Protein AF-A0A151TSV0-F1 (afdb_monomer)

Organism: Cajanus cajan (NCBI:txid3821)

Structure (mmCIF, N/CA/C/O backbone):
data_AF-A0A151TSV0-F1
#
_entry.id   AF-A0A151TSV0-F1
#
loop_
_atom_site.group_PDB
_atom_site.id
_atom_site.type_symbol
_atom_site.label_atom_id
_atom_site.label_alt_id
_atom_site.label_comp_id
_atom_site.label_asym_id
_atom_site.label_entity_id
_atom_site.label_seq_id
_atom_site.pdbx_PDB_ins_code
_atom_site.Cartn_x
_atom_site.Cartn_y
_atom_site.Cartn_z
_atom_site.occupancy
_atom_site.B_iso_or_equiv
_atom_site.auth_seq_id
_atom_site.auth_comp_id
_atom_site.auth_asym_id
_atom_site.auth_atom_id
_atom_site.pdbx_PDB_model_num
ATOM 1 N N . GLU A 1 1 ? -17.170 4.059 -6.941 1.00 36.41 1 GLU A N 1
ATOM 2 C CA . GLU A 1 1 ? -16.439 5.316 -6.692 1.00 36.41 1 GLU A CA 1
ATOM 3 C C . GLU A 1 1 ? -15.328 5.040 -5.673 1.00 36.41 1 GLU A C 1
ATOM 5 O O . GLU A 1 1 ? -15.482 5.336 -4.507 1.00 36.41 1 GLU A O 1
ATOM 10 N N . GLU A 1 2 ? -14.254 4.354 -6.085 1.00 39.38 2 GLU A N 1
ATOM 11 C CA . GLU A 1 2 ? -13.075 4.062 -5.225 1.00 39.38 2 GLU A CA 1
ATOM 12 C C . GLU A 1 2 ? -11.747 4.192 -5.995 1.00 39.38 2 GLU A C 1
ATOM 14 O O . GLU A 1 2 ? -10.697 4.433 -5.410 1.00 39.38 2 GLU A O 1
ATOM 19 N N . VAL A 1 3 ? -11.797 4.150 -7.332 1.00 44.19 3 VAL A N 1
ATOM 20 C CA . VAL A 1 3 ? -10.639 4.347 -8.221 1.00 44.19 3 VAL A CA 1
ATOM 21 C C . VAL A 1 3 ? -10.033 5.758 -8.171 1.00 44.19 3 VAL A C 1
ATOM 23 O O . VAL A 1 3 ? -8.893 5.935 -8.581 1.00 44.19 3 VAL A O 1
ATOM 26 N N . GLY A 1 4 ? -10.751 6.759 -7.647 1.00 42.31 4 GLY A N 1
ATOM 27 C CA . GLY A 1 4 ? -10.292 8.156 -7.625 1.00 42.31 4 GLY A CA 1
ATOM 28 C C . GLY A 1 4 ? -9.280 8.494 -6.522 1.00 42.31 4 GLY A C 1
ATOM 29 O O . GLY A 1 4 ? -8.519 9.448 -6.665 1.00 42.31 4 GLY A O 1
ATOM 30 N N . LEU A 1 5 ? -9.231 7.716 -5.434 1.00 47.09 5 LEU A N 1
ATOM 31 C CA . LEU A 1 5 ? -8.399 8.045 -4.268 1.00 47.09 5 LEU A CA 1
ATOM 32 C C . LEU A 1 5 ? -6.921 7.681 -4.465 1.00 47.09 5 LEU A C 1
ATOM 34 O O . LEU A 1 5 ? -6.051 8.428 -4.022 1.00 47.09 5 LEU A O 1
ATOM 38 N N . CYS A 1 6 ? -6.621 6.599 -5.194 1.00 49.91 6 CYS A N 1
ATOM 39 C CA . CYS A 1 6 ? -5.239 6.248 -5.536 1.00 49.91 6 CYS A CA 1
ATOM 40 C C . CYS A 1 6 ? -4.599 7.255 -6.501 1.00 4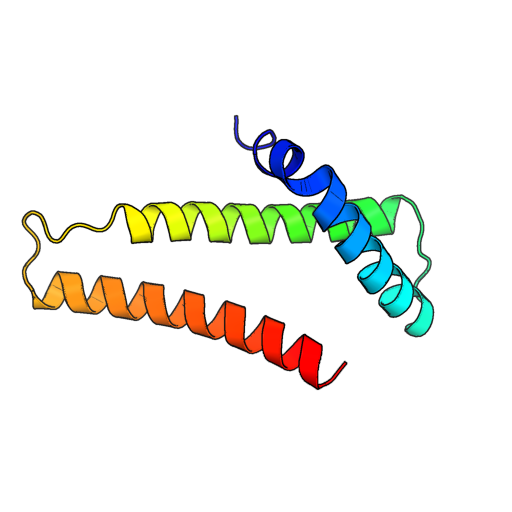9.91 6 CYS A C 1
ATOM 42 O O . CYS A 1 6 ? -3.390 7.438 -6.456 1.00 49.91 6 CYS A O 1
ATOM 44 N N . SER A 1 7 ? -5.374 7.928 -7.356 1.00 49.59 7 SER A N 1
ATOM 45 C CA . SER A 1 7 ? -4.828 8.837 -8.374 1.00 49.59 7 SER A CA 1
ATOM 46 C C . SER A 1 7 ? -4.480 10.230 -7.838 1.00 49.59 7 SER A C 1
ATOM 48 O O . SER A 1 7 ? -3.545 10.853 -8.332 1.00 49.59 7 SER A O 1
ATOM 50 N N . LEU A 1 8 ? -5.197 10.725 -6.823 1.00 45.72 8 LEU A N 1
ATOM 51 C CA . LEU A 1 8 ? -5.068 12.113 -6.353 1.00 45.72 8 LEU A CA 1
ATOM 52 C C . LEU A 1 8 ? -3.887 12.353 -5.395 1.00 45.72 8 LEU A C 1
ATOM 54 O O . LEU A 1 8 ? -3.406 13.478 -5.310 1.00 45.72 8 LEU A O 1
ATOM 58 N N . HIS A 1 9 ? -3.388 11.322 -4.706 1.00 49.66 9 HIS A N 1
ATOM 59 C CA . HIS A 1 9 ? -2.243 11.442 -3.784 1.00 49.66 9 HIS A CA 1
ATOM 60 C C . HIS A 1 9 ? -0.898 11.019 -4.402 1.00 49.66 9 HIS A C 1
ATOM 62 O O . HIS A 1 9 ? 0.152 11.187 -3.787 1.00 49.66 9 HIS A O 1
ATOM 68 N N . ALA A 1 10 ? -0.917 10.441 -5.605 1.00 54.16 10 ALA A N 1
ATOM 69 C CA . ALA A 1 10 ? 0.157 9.573 -6.071 1.00 54.16 10 ALA A CA 1
ATOM 70 C C . ALA A 1 10 ? 1.061 10.166 -7.158 1.00 54.16 10 ALA A C 1
ATOM 72 O O . ALA A 1 10 ? 2.013 9.505 -7.538 1.00 54.16 10 ALA A O 1
ATOM 73 N N . GLY A 1 11 ? 0.833 11.386 -7.656 1.00 58.56 11 GLY A N 1
ATOM 74 C CA . GLY A 1 11 ? 1.631 11.921 -8.773 1.00 58.56 11 GLY A CA 1
ATOM 75 C C . GLY A 1 11 ? 3.149 11.895 -8.523 1.00 58.56 11 GLY A C 1
ATOM 76 O O . GLY A 1 11 ? 3.901 11.403 -9.356 1.00 58.56 11 GLY A O 1
ATOM 77 N N . GLY A 1 12 ? 3.595 12.361 -7.350 1.00 65.56 12 GLY A N 1
ATOM 78 C CA . GLY A 1 12 ? 5.015 12.343 -6.965 1.00 65.56 12 GLY A CA 1
ATOM 79 C C . GLY A 1 12 ? 5.480 11.029 -6.324 1.00 65.56 12 GLY A C 1
ATOM 80 O O . GLY A 1 12 ? 6.558 10.530 -6.641 1.00 65.56 12 GLY A O 1
ATOM 81 N N . GLU A 1 13 ? 4.658 10.440 -5.451 1.00 67.94 13 GLU A N 1
ATOM 82 C CA . GLU A 1 13 ? 4.998 9.202 -4.732 1.00 67.94 13 GLU A CA 1
ATOM 83 C C . GLU A 1 13 ? 5.009 7.977 -5.661 1.00 67.94 13 GLU A C 1
ATOM 85 O O . GLU A 1 13 ? 5.882 7.119 -5.540 1.00 67.94 13 GLU A O 1
ATOM 90 N N . ALA A 1 14 ? 4.096 7.897 -6.637 1.00 69.62 14 ALA A N 1
ATOM 91 C CA . ALA A 1 14 ? 4.075 6.800 -7.604 1.00 69.62 14 ALA A CA 1
ATOM 92 C C . ALA A 1 14 ? 5.243 6.876 -8.585 1.00 69.62 14 ALA A C 1
ATOM 94 O O . ALA A 1 14 ? 5.791 5.835 -8.925 1.00 69.62 14 ALA A O 1
ATOM 95 N N . GLU A 1 15 ? 5.655 8.074 -9.009 1.00 77.19 15 GLU A N 1
ATOM 96 C CA . GLU A 1 15 ? 6.863 8.277 -9.824 1.00 77.19 15 GLU A CA 1
ATOM 97 C C . GLU A 1 15 ? 8.115 7.773 -9.089 1.00 77.19 15 GLU A C 1
ATOM 99 O O . GLU A 1 15 ? 8.919 7.016 -9.642 1.00 77.19 15 GLU A O 1
ATOM 104 N N . TYR A 1 16 ? 8.260 8.142 -7.812 1.00 79.88 16 TYR A N 1
ATOM 105 C CA . TYR A 1 16 ? 9.372 7.695 -6.974 1.00 79.88 16 TYR A CA 1
ATOM 106 C C . TYR A 1 16 ? 9.352 6.174 -6.743 1.00 79.88 16 TYR A C 1
ATOM 108 O O . TYR A 1 16 ? 10.355 5.493 -6.977 1.00 79.88 16 TYR A O 1
ATOM 116 N N . TRP A 1 17 ? 8.203 5.621 -6.349 1.00 83.44 17 TRP A N 1
ATOM 117 C CA . TRP A 1 17 ? 8.028 4.182 -6.144 1.00 83.44 17 TRP A CA 1
ATOM 118 C C . TRP A 1 17 ? 8.252 3.377 -7.430 1.00 83.44 17 TRP A C 1
ATOM 120 O O . TRP A 1 17 ? 8.912 2.332 -7.401 1.00 83.44 17 TRP A O 1
ATOM 130 N N . TRP A 1 18 ? 7.738 3.856 -8.566 1.00 84.38 18 TRP A N 1
ATOM 131 C CA . TRP A 1 18 ? 7.870 3.167 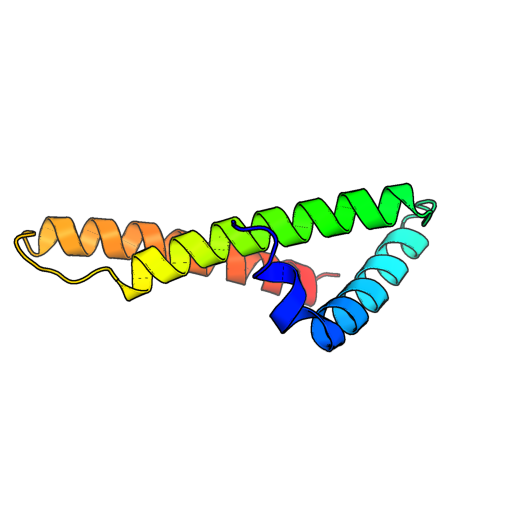-9.845 1.00 84.38 18 TRP A CA 1
ATOM 132 C C . TRP A 1 18 ? 9.325 3.120 -10.296 1.00 84.38 18 TRP A C 1
ATOM 134 O O . TRP A 1 18 ? 9.778 2.079 -10.761 1.00 84.38 18 TRP A O 1
ATOM 144 N N . ARG A 1 19 ? 10.097 4.193 -10.080 1.00 85.50 19 ARG A N 1
ATOM 145 C CA . ARG A 1 19 ? 11.537 4.225 -10.374 1.00 85.50 19 ARG A CA 1
ATOM 146 C C . ARG A 1 19 ? 12.304 3.124 -9.636 1.00 85.50 19 ARG A C 1
ATOM 148 O O . ARG A 1 19 ? 13.084 2.411 -10.263 1.00 85.50 19 ARG A O 1
ATOM 155 N N . GLY A 1 20 ? 12.052 2.952 -8.337 1.00 85.75 20 GLY A N 1
ATOM 156 C CA . GLY A 1 20 ? 12.679 1.888 -7.542 1.00 85.75 20 GLY A CA 1
ATOM 157 C C . GLY A 1 20 ? 12.198 0.489 -7.938 1.00 85.75 20 GLY A C 1
ATOM 158 O O . GLY A 1 20 ? 12.996 -0.433 -8.101 1.00 85.75 20 GLY A O 1
ATOM 159 N N . THR A 1 21 ? 10.892 0.337 -8.163 1.00 83.81 21 THR A N 1
ATOM 160 C CA . THR A 1 21 ? 10.283 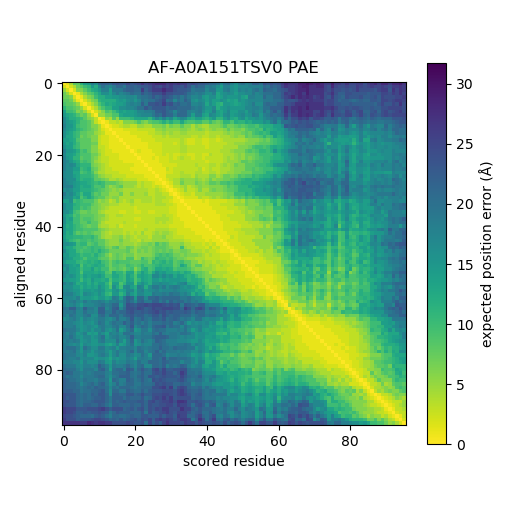-0.941 -8.565 1.00 83.81 21 THR A CA 1
ATOM 161 C C . THR A 1 21 ? 10.782 -1.396 -9.934 1.00 83.81 21 THR A C 1
ATOM 163 O O . THR A 1 21 ? 11.122 -2.562 -10.112 1.00 83.81 21 THR A O 1
ATOM 166 N N . ARG A 1 22 ? 10.902 -0.467 -10.885 1.00 85.00 22 ARG A N 1
ATOM 167 C CA . ARG A 1 22 ? 11.460 -0.710 -12.214 1.00 85.00 22 ARG A CA 1
ATOM 168 C C . ARG A 1 22 ? 12.902 -1.200 -12.138 1.00 85.00 22 ARG A C 1
ATOM 170 O O . ARG A 1 22 ? 13.212 -2.216 -12.745 1.00 85.00 22 ARG A O 1
ATOM 177 N N . GLN A 1 23 ? 13.748 -0.539 -11.349 1.00 87.12 23 GLN A N 1
ATOM 178 C CA . GLN A 1 23 ? 15.146 -0.944 -11.180 1.00 87.12 23 GLN A CA 1
ATOM 179 C C . GLN A 1 23 ? 15.271 -2.363 -10.594 1.00 87.12 23 GLN A C 1
ATOM 181 O O . GLN A 1 23 ? 16.120 -3.142 -11.022 1.00 87.12 23 GLN A O 1
ATOM 186 N N . MET A 1 24 ? 14.393 -2.726 -9.653 1.00 87.44 24 MET A N 1
ATOM 187 C CA . MET A 1 24 ? 14.322 -4.081 -9.093 1.00 87.44 24 MET A CA 1
ATOM 188 C C . MET A 1 24 ? 13.814 -5.118 -10.111 1.00 87.44 24 MET A C 1
ATOM 190 O O . MET A 1 24 ? 14.277 -6.256 -10.127 1.00 87.44 24 MET A O 1
ATOM 194 N N . LEU A 1 25 ? 12.839 -4.764 -10.949 1.00 85.50 25 LEU A N 1
ATOM 195 C CA . LEU A 1 25 ? 12.329 -5.658 -11.992 1.00 85.50 25 LEU A CA 1
ATOM 196 C C . LEU A 1 25 ? 13.398 -5.921 -13.058 1.00 85.50 25 LEU A C 1
ATOM 198 O O . LEU A 1 25 ? 13.641 -7.074 -13.411 1.00 85.50 25 LEU A O 1
ATOM 202 N N . GLU A 1 26 ? 14.087 -4.870 -13.498 1.00 86.56 26 GLU A N 1
ATOM 203 C CA . GLU A 1 26 ? 15.190 -4.958 -14.456 1.00 86.56 26 GLU A CA 1
ATOM 204 C C . GLU A 1 26 ? 16.357 -5.789 -13.894 1.00 86.56 26 GLU A C 1
ATOM 206 O O . GLU A 1 26 ? 16.883 -6.650 -14.599 1.00 86.56 26 GLU A O 1
ATOM 211 N N . SER A 1 27 ? 16.716 -5.632 -12.610 1.00 86.25 27 SER A N 1
ATOM 212 C CA . SER A 1 27 ? 17.779 -6.439 -11.979 1.00 86.25 27 SER A CA 1
ATOM 213 C C . SER A 1 27 ? 17.430 -7.926 -11.854 1.00 86.25 27 SER A C 1
ATOM 215 O O . SER A 1 27 ? 18.322 -8.773 -11.838 1.00 86.25 27 SER A O 1
ATOM 217 N N . ARG A 1 28 ? 16.136 -8.262 -11.818 1.00 85.50 28 ARG A N 1
ATOM 218 C CA . ARG A 1 28 ? 15.624 -9.642 -11.842 1.00 85.50 28 ARG A CA 1
ATOM 219 C C . ARG A 1 28 ? 15.469 -10.206 -13.258 1.00 85.50 28 ARG A C 1
ATOM 221 O O . ARG A 1 28 ? 14.980 -11.323 -13.407 1.00 85.50 28 ARG A O 1
ATOM 228 N N . GLY A 1 29 ? 15.853 -9.448 -14.287 1.00 84.31 29 GLY A N 1
ATOM 229 C CA . GLY A 1 29 ? 15.703 -9.838 -15.689 1.00 84.31 29 GLY A CA 1
ATOM 230 C C . GLY A 1 29 ? 14.254 -9.827 -16.181 1.00 84.31 29 GLY A C 1
ATOM 231 O O . GLY A 1 29 ? 13.952 -10.453 -17.196 1.00 84.31 29 GLY A O 1
ATOM 232 N N . ALA A 1 30 ? 13.342 -9.152 -15.472 1.00 83.88 30 ALA A N 1
ATOM 233 C CA . ALA A 1 30 ? 11.963 -9.016 -15.916 1.00 83.88 30 ALA A CA 1
ATOM 234 C C . ALA A 1 30 ? 11.869 -8.004 -17.066 1.00 83.88 30 ALA A C 1
ATOM 236 O O . ALA A 1 30 ? 12.460 -6.924 -17.020 1.00 83.88 30 ALA A O 1
ATOM 237 N N . LEU A 1 31 ? 11.073 -8.335 -18.084 1.00 84.38 31 LEU A N 1
ATOM 238 C CA . LEU A 1 31 ? 10.690 -7.386 -19.124 1.00 84.38 31 LEU A CA 1
ATOM 239 C C . LEU A 1 31 ? 9.744 -6.342 -18.524 1.00 84.38 31 LEU A C 1
ATOM 241 O O . LEU A 1 31 ? 8.615 -6.650 -18.141 1.00 84.38 31 LEU A O 1
ATOM 245 N N . VAL A 1 32 ? 10.223 -5.102 -18.432 1.00 86.00 32 VAL A N 1
ATOM 246 C CA . VAL A 1 32 ? 9.417 -3.955 -18.007 1.00 86.00 32 VAL A CA 1
ATOM 247 C C . VAL A 1 32 ? 8.709 -3.384 -19.231 1.00 86.00 32 VAL A C 1
ATOM 249 O O . VAL A 1 32 ? 9.180 -2.442 -19.866 1.00 86.00 32 VAL A O 1
ATOM 252 N N . ASP A 1 33 ? 7.578 -3.991 -19.576 1.00 88.31 33 ASP A N 1
ATOM 253 C CA . ASP A 1 33 ? 6.641 -3.471 -20.567 1.00 88.31 33 ASP A CA 1
ATOM 254 C C . ASP A 1 33 ? 5.434 -2.783 -19.899 1.00 88.31 33 ASP A C 1
ATOM 256 O O . ASP A 1 33 ? 5.316 -2.684 -18.670 1.00 88.31 33 ASP A O 1
ATOM 260 N N . TRP A 1 34 ? 4.528 -2.255 -20.724 1.00 83.38 34 TRP A N 1
ATOM 261 C CA . TRP A 1 34 ? 3.327 -1.571 -20.244 1.00 83.38 34 TRP A CA 1
ATOM 262 C C . TRP A 1 34 ? 2.387 -2.499 -19.457 1.00 83.38 34 TRP A C 1
ATOM 264 O O . TRP A 1 34 ? 1.714 -2.062 -18.522 1.00 83.38 34 TRP A O 1
ATOM 274 N N . ASP A 1 35 ? 2.350 -3.787 -19.794 1.00 84.62 35 ASP A N 1
ATOM 275 C CA . ASP A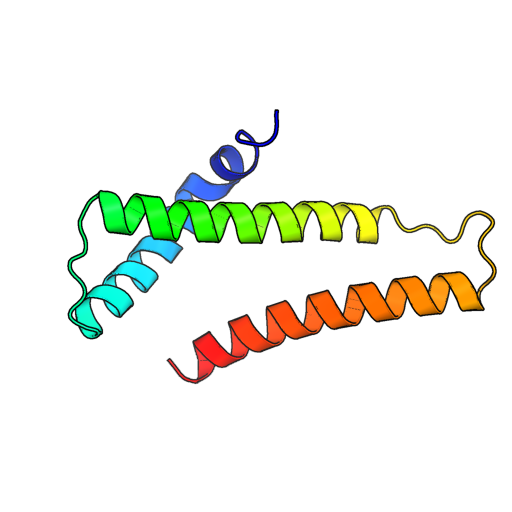 1 35 ? 1.551 -4.788 -19.090 1.00 84.62 35 ASP A CA 1
ATOM 276 C C . ASP A 1 35 ? 2.098 -5.090 -17.694 1.00 84.62 35 ASP A C 1
ATOM 278 O O . ASP A 1 35 ? 1.331 -5.170 -16.729 1.00 84.62 35 ASP A O 1
ATOM 282 N N . CYS A 1 36 ? 3.420 -5.181 -17.568 1.00 84.00 36 CYS A N 1
ATOM 283 C CA . CYS A 1 36 ? 4.121 -5.301 -16.300 1.00 84.00 36 CYS A CA 1
ATOM 284 C C . CYS A 1 36 ? 3.819 -4.104 -15.394 1.00 84.00 36 CYS A C 1
ATOM 286 O O . CYS A 1 36 ? 3.383 -4.290 -14.254 1.00 84.00 36 CYS A O 1
ATOM 288 N N . PHE A 1 37 ? 3.948 -2.881 -15.923 1.00 81.50 37 PHE A N 1
ATOM 289 C CA . PHE A 1 37 ? 3.594 -1.667 -15.187 1.00 81.50 37 PHE A CA 1
ATOM 290 C C . PHE A 1 37 ? 2.152 -1.708 -14.687 1.00 81.50 37 PHE A C 1
ATOM 292 O O . PHE A 1 37 ? 1.920 -1.560 -13.489 1.00 81.50 37 PHE A O 1
ATOM 299 N N . ARG A 1 38 ? 1.182 -1.966 -15.575 1.00 81.19 38 ARG A N 1
ATOM 300 C CA . ARG A 1 38 ? -0.239 -2.009 -15.201 1.00 81.19 38 ARG A CA 1
ATOM 301 C C . ARG A 1 38 ? -0.510 -3.029 -14.104 1.00 81.19 38 ARG A C 1
ATOM 303 O O . ARG A 1 38 ? -1.230 -2.713 -13.164 1.00 81.19 38 ARG A O 1
ATOM 310 N N . ARG A 1 39 ? 0.062 -4.231 -14.198 1.00 83.06 39 ARG A N 1
ATOM 311 C CA . ARG A 1 39 ? -0.143 -5.291 -13.202 1.00 83.06 39 ARG A CA 1
ATOM 312 C C . ARG A 1 39 ? 0.389 -4.883 -11.831 1.00 83.06 39 ARG A C 1
ATOM 314 O O . ARG A 1 39 ? -0.351 -4.937 -10.855 1.00 83.06 39 ARG A O 1
ATOM 321 N N . VAL A 1 40 ? 1.643 -4.441 -11.780 1.00 83.06 40 VAL A N 1
ATOM 322 C CA . VAL A 1 40 ? 2.325 -4.080 -10.529 1.00 83.06 40 VAL A CA 1
ATOM 323 C C . VAL A 1 40 ? 1.701 -2.827 -9.908 1.00 83.06 40 VAL A C 1
ATOM 325 O O . VAL A 1 40 ? 1.522 -2.751 -8.694 1.00 83.06 40 VAL A O 1
ATOM 328 N N . PHE A 1 41 ? 1.299 -1.863 -10.738 1.00 78.50 41 PHE A N 1
ATOM 329 C CA . PHE A 1 41 ? 0.590 -0.665 -10.301 1.00 78.50 41 PHE A CA 1
ATOM 330 C C . PHE A 1 41 ? -0.793 -0.993 -9.727 1.00 78.50 41 PHE A C 1
ATOM 332 O O . PHE A 1 41 ? -1.126 -0.534 -8.639 1.00 78.50 41 PHE A O 1
ATOM 339 N N . LEU A 1 42 ? -1.589 -1.824 -10.409 1.00 76.69 42 LEU A N 1
ATOM 340 C CA . LEU A 1 42 ? -2.912 -2.224 -9.923 1.00 76.69 42 LEU A CA 1
ATOM 341 C C . LEU A 1 42 ? -2.830 -3.027 -8.626 1.00 76.69 42 LEU A C 1
ATOM 343 O O . LEU A 1 42 ? -3.636 -2.800 -7.729 1.00 76.69 42 LEU A O 1
ATOM 347 N N . GLU A 1 43 ? -1.854 -3.924 -8.500 1.00 78.56 43 GLU A N 1
ATOM 348 C CA . GLU A 1 43 ? -1.618 -4.675 -7.267 1.00 78.56 43 GLU A CA 1
ATOM 349 C C . GLU A 1 43 ? -1.258 -3.739 -6.107 1.00 78.56 43 GLU A C 1
ATOM 351 O O . GLU A 1 43 ? -1.854 -3.823 -5.031 1.00 78.56 43 GLU A O 1
ATOM 356 N N . LYS A 1 44 ? -0.357 -2.778 -6.347 1.00 76.88 44 LYS A N 1
ATOM 357 C CA . LYS A 1 44 ? 0.017 -1.753 -5.369 1.00 76.88 44 LYS A CA 1
ATOM 358 C C . LYS A 1 44 ? -1.176 -0.887 -4.962 1.00 76.88 44 LYS A C 1
ATOM 360 O O . LYS A 1 44 ? -1.418 -0.713 -3.769 1.00 76.88 44 LYS A O 1
ATOM 365 N N . CYS A 1 45 ? -1.951 -0.393 -5.927 1.00 71.12 45 CYS A N 1
ATOM 366 C CA . CYS A 1 45 ? -3.150 0.402 -5.667 1.00 71.12 45 CYS A CA 1
ATOM 367 C C . CYS A 1 45 ? -4.219 -0.397 -4.918 1.00 71.12 45 CYS A C 1
ATOM 369 O O . CYS A 1 45 ? -4.827 0.125 -3.987 1.00 71.12 45 CYS A O 1
ATOM 371 N N . PHE A 1 46 ? -4.434 -1.665 -5.273 1.00 71.19 46 PHE A N 1
ATOM 372 C CA . PHE A 1 46 ? -5.380 -2.523 -4.569 1.00 71.19 46 PH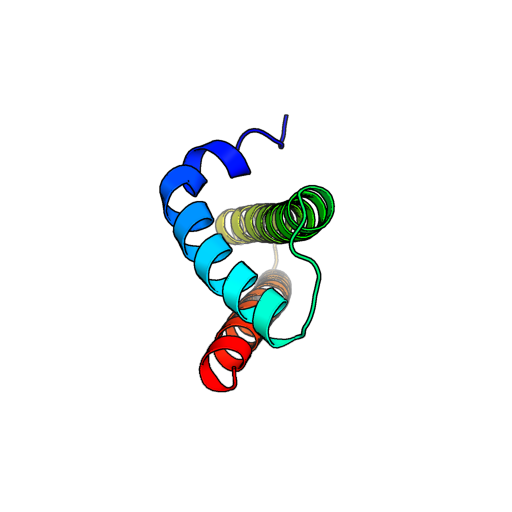E A CA 1
ATOM 373 C C . PHE A 1 46 ? -4.936 -2.743 -3.121 1.00 71.19 46 PHE A C 1
ATOM 375 O O . PHE A 1 46 ? -5.721 -2.533 -2.198 1.00 71.19 46 PHE A O 1
ATOM 382 N N . LEU A 1 47 ? -3.660 -3.063 -2.899 1.00 72.62 47 LEU A N 1
ATOM 383 C CA . LEU A 1 47 ? -3.097 -3.222 -1.562 1.00 72.62 47 LEU A CA 1
ATOM 384 C C . LEU A 1 47 ? -3.240 -1.941 -0.726 1.00 72.62 47 LEU A C 1
ATOM 386 O O . LEU A 1 47 ? -3.673 -1.999 0.426 1.00 72.62 47 LEU A O 1
ATOM 390 N N . ASP A 1 48 ? -2.918 -0.785 -1.305 1.00 72.00 48 ASP A N 1
ATOM 391 C CA . ASP A 1 48 ? -3.005 0.504 -0.621 1.00 72.00 48 ASP A CA 1
ATOM 392 C C . ASP A 1 48 ? -4.459 0.913 -0.355 1.00 72.00 48 ASP A C 1
ATOM 394 O O . ASP A 1 48 ? -4.754 1.401 0.732 1.00 72.00 48 ASP A O 1
ATOM 398 N N . SER A 1 49 ? -5.391 0.637 -1.271 1.00 72.19 49 SER A N 1
ATOM 399 C CA . SER A 1 49 ? -6.825 0.879 -1.057 1.00 72.19 49 SER A CA 1
ATOM 400 C C . SER A 1 49 ? -7.389 0.013 0.075 1.00 72.19 49 SER A C 1
ATOM 402 O O . SER A 1 49 ? -8.077 0.515 0.965 1.00 72.19 49 SER A O 1
ATOM 404 N N . VAL A 1 50 ? -7.021 -1.272 0.124 1.00 72.69 50 VAL A N 1
ATOM 405 C CA . VAL A 1 50 ? -7.417 -2.190 1.200 1.00 72.69 50 VAL A CA 1
ATOM 406 C C . VAL A 1 50 ? -6.806 -1.755 2.532 1.00 72.69 50 VAL A C 1
ATOM 408 O O . VAL A 1 50 ? -7.484 -1.803 3.563 1.00 72.69 50 VAL A O 1
ATOM 411 N N . ARG A 1 51 ? -5.543 -1.313 2.533 1.00 72.94 51 ARG A N 1
ATOM 412 C CA . ARG A 1 51 ? -4.893 -0.735 3.717 1.00 72.94 51 ARG A CA 1
ATOM 413 C C . ARG A 1 51 ? -5.613 0.523 4.181 1.00 72.94 51 ARG A C 1
ATOM 415 O O . ARG A 1 51 ? -5.964 0.600 5.354 1.00 72.94 51 ARG A O 1
ATOM 422 N N . TYR A 1 52 ? -5.898 1.447 3.272 1.00 71.88 52 TYR A N 1
ATOM 423 C CA . TYR A 1 52 ? -6.560 2.709 3.573 1.00 71.88 52 TYR A CA 1
ATOM 424 C C . TYR A 1 52 ? -7.972 2.494 4.123 1.00 71.88 52 TYR A C 1
ATOM 426 O O . TYR A 1 52 ? -8.326 3.039 5.164 1.00 71.88 52 TYR A O 1
ATOM 434 N N . ALA A 1 53 ? -8.771 1.615 3.513 1.00 72.19 53 ALA A N 1
ATOM 435 C CA . ALA A 1 53 ? -10.100 1.273 4.018 1.00 72.19 53 ALA A CA 1
ATOM 436 C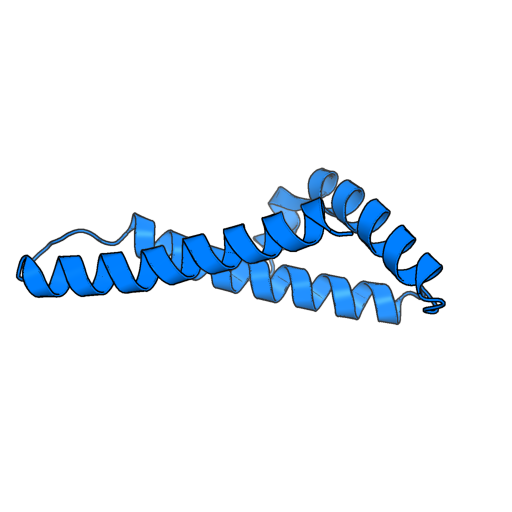 C . ALA A 1 53 ? -10.051 0.687 5.443 1.00 72.19 53 ALA A C 1
ATOM 438 O O . ALA A 1 53 ? -10.936 0.941 6.268 1.00 72.19 53 ALA A O 1
ATOM 439 N N . LYS A 1 54 ? -9.012 -0.095 5.762 1.00 67.88 54 LYS A N 1
ATOM 440 C CA . LYS A 1 54 ? -8.784 -0.634 7.111 1.00 67.88 54 LYS A CA 1
ATOM 441 C C . LYS A 1 54 ? -8.274 0.429 8.088 1.00 67.88 54 LYS A C 1
ATOM 443 O O . LYS A 1 54 ? -8.710 0.432 9.235 1.00 67.88 54 LYS A O 1
ATOM 448 N N . GLU A 1 55 ? -7.426 1.348 7.646 1.00 66.69 55 GLU A N 1
ATOM 449 C CA . GLU A 1 55 ? -6.942 2.487 8.433 1.00 66.69 55 GLU A CA 1
ATOM 450 C C . GLU A 1 55 ? -8.082 3.447 8.781 1.00 66.69 55 GLU A C 1
ATOM 452 O O . GLU A 1 55 ? -8.238 3.838 9.933 1.00 66.69 55 GLU A O 1
ATOM 457 N N . VAL A 1 56 ? -8.978 3.720 7.831 1.00 70.75 56 VAL A N 1
ATOM 458 C CA . VAL A 1 56 ? -10.218 4.464 8.081 1.00 70.75 56 VAL A CA 1
ATOM 459 C C . VAL A 1 56 ? -11.093 3.739 9.107 1.00 70.75 56 VAL A C 1
ATOM 461 O O . VAL A 1 56 ? -11.650 4.384 9.993 1.00 70.75 56 VAL A O 1
ATOM 464 N N . LYS A 1 57 ? -11.202 2.403 9.050 1.00 69.81 57 LYS A N 1
ATOM 465 C CA . LYS A 1 57 ? -11.904 1.624 10.089 1.00 69.81 57 LYS A CA 1
ATOM 466 C C . LYS A 1 57 ? -11.227 1.723 11.456 1.00 69.81 57 LYS A C 1
ATOM 468 O O . LYS A 1 57 ? -11.939 1.765 12.452 1.00 69.81 57 LYS A O 1
ATOM 473 N N . PHE A 1 58 ? -9.897 1.769 11.507 1.00 66.50 58 PHE A N 1
ATOM 474 C CA . PHE A 1 58 ? -9.132 1.944 12.742 1.00 66.50 58 PHE A CA 1
ATOM 475 C C . PHE A 1 58 ? -9.321 3.348 13.332 1.00 66.50 58 PHE A C 1
ATOM 477 O O . PHE A 1 58 ? -9.695 3.474 14.490 1.00 66.50 58 PHE A O 1
ATOM 484 N N . MET A 1 59 ? -9.180 4.394 12.516 1.00 66.88 59 MET A N 1
ATOM 485 C CA . MET A 1 59 ? -9.420 5.794 12.896 1.00 66.88 59 MET A CA 1
ATOM 486 C C . MET A 1 59 ? -10.856 6.031 13.374 1.00 66.88 59 MET A C 1
ATOM 488 O O . MET A 1 59 ? -11.104 6.833 14.269 1.00 66.88 59 MET A O 1
ATOM 492 N N . ARG A 1 60 ? -11.822 5.325 12.776 1.00 73.12 60 ARG A N 1
ATOM 493 C CA . ARG A 1 60 ? -13.235 5.384 13.168 1.00 73.12 60 ARG A CA 1
ATOM 494 C C . ARG A 1 60 ? -13.585 4.421 14.301 1.00 73.12 60 ARG A C 1
ATOM 496 O O . ARG A 1 60 ? -14.739 4.426 14.724 1.00 73.12 60 ARG A O 1
ATOM 503 N N . LEU A 1 61 ? -12.655 3.603 14.801 1.00 70.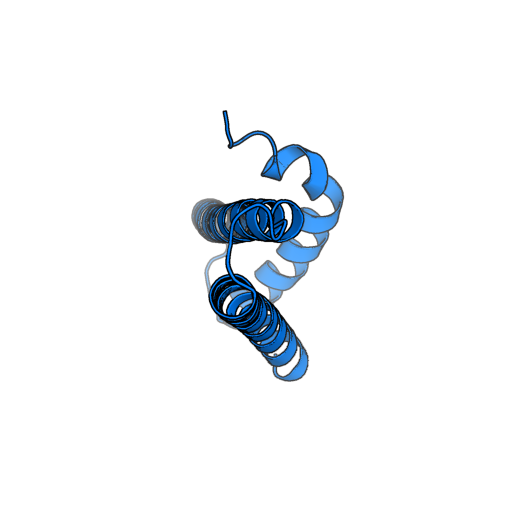06 61 LEU A N 1
ATOM 504 C CA . LEU A 1 61 ? -12.902 2.699 15.922 1.00 70.06 61 LEU A CA 1
ATOM 505 C C . LEU A 1 61 ? -12.958 3.511 17.224 1.00 70.06 61 LEU A C 1
ATOM 507 O O . LEU A 1 61 ? -11.944 3.806 17.843 1.00 70.06 61 LEU A O 1
ATOM 511 N N . HIS A 1 62 ? -14.166 3.845 17.657 1.00 70.88 62 HIS A N 1
ATOM 512 C CA . HIS A 1 62 ? -14.448 4.402 18.978 1.00 70.88 62 HIS A CA 1
ATOM 513 C C . HIS A 1 62 ? -15.065 3.311 19.860 1.00 70.88 62 HIS A C 1
ATOM 515 O O . HIS A 1 62 ? -15.775 2.435 19.362 1.00 70.88 62 HIS A O 1
ATOM 521 N N . GLN A 1 63 ? -14.798 3.341 21.170 1.00 72.00 63 GLN A N 1
ATOM 522 C CA . GLN A 1 63 ? -15.291 2.317 22.100 1.00 72.00 63 GLN A CA 1
ATOM 523 C C . GLN A 1 63 ? -16.823 2.167 22.039 1.00 72.00 63 GLN A C 1
ATOM 525 O O . GLN A 1 63 ? -17.326 1.045 22.004 1.00 72.00 63 GLN A O 1
ATOM 530 N N . GLY A 1 64 ? -17.567 3.275 21.945 1.00 76.94 64 GLY A N 1
ATOM 531 C CA . GLY A 1 64 ? -19.026 3.258 21.798 1.00 76.94 64 GLY A CA 1
ATOM 532 C C . GLY A 1 64 ? -19.710 2.442 22.902 1.00 76.94 64 GLY A C 1
ATOM 533 O O . GLY A 1 64 ? -19.438 2.642 24.081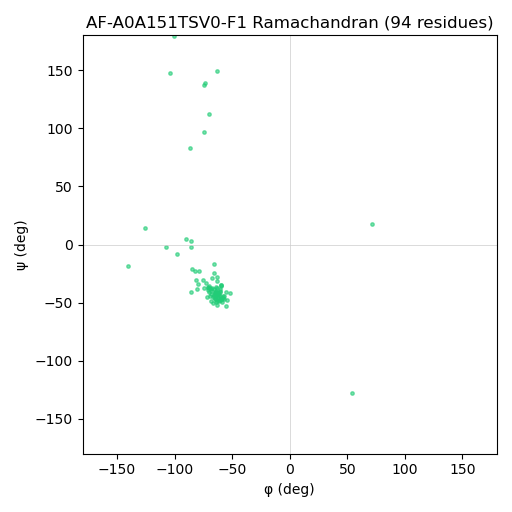 1.00 76.94 64 GLY A O 1
ATOM 534 N N . SER A 1 65 ? -20.572 1.497 22.518 1.00 79.00 65 SER A N 1
ATOM 535 C CA . SER A 1 65 ? -21.235 0.542 23.424 1.00 79.00 65 SER A CA 1
ATOM 536 C C . SER A 1 65 ? -20.457 -0.767 23.638 1.00 79.00 65 SER A C 1
ATOM 538 O O . SER A 1 65 ? -20.964 -1.696 24.269 1.00 79.00 65 SER A O 1
ATOM 540 N N . LEU A 1 66 ? -19.239 -0.892 23.094 1.00 82.06 66 LEU A N 1
ATOM 541 C CA . LEU A 1 66 ? -18.421 -2.093 23.259 1.00 82.06 66 LEU A CA 1
ATOM 542 C C . LEU A 1 66 ? -17.857 -2.166 24.681 1.00 82.06 66 LEU A C 1
ATOM 544 O O . LEU A 1 66 ? -17.356 -1.184 25.232 1.00 82.06 66 LEU A O 1
ATOM 548 N N . SER A 1 67 ? -17.855 -3.373 25.249 1.00 84.56 67 SER A N 1
ATOM 549 C CA . SER A 1 67 ? -17.088 -3.632 26.464 1.00 84.56 67 SER A CA 1
ATOM 550 C C . SER A 1 67 ? -15.594 -3.445 26.193 1.00 84.56 67 SER A C 1
ATOM 552 O O . SER A 1 67 ? -15.106 -3.713 25.089 1.00 84.56 67 SER A O 1
ATOM 554 N N . VAL A 1 68 ? -14.858 -3.019 27.221 1.00 82.50 68 VAL A N 1
ATOM 555 C CA . VAL A 1 68 ? -13.413 -2.735 27.146 1.00 82.50 68 VAL A CA 1
ATOM 556 C C . VAL A 1 68 ? -12.637 -3.913 26.545 1.00 82.50 68 VAL A C 1
ATOM 558 O O . VAL A 1 68 ? -11.806 -3.718 25.664 1.00 82.50 68 VAL A O 1
ATOM 561 N N . SER A 1 69 ? -12.976 -5.148 26.932 1.00 82.25 69 SER A N 1
ATOM 562 C CA . SER A 1 69 ? -12.381 -6.376 26.381 1.00 82.25 69 SER A CA 1
ATOM 563 C C . SER A 1 69 ? -12.611 -6.524 24.869 1.00 82.25 69 SER A C 1
ATOM 565 O O . SER A 1 69 ? -11.684 -6.831 24.118 1.00 82.25 69 SER A O 1
ATOM 567 N N . LYS A 1 70 ? -13.834 -6.264 24.394 1.00 80.62 70 LYS A N 1
ATOM 568 C CA . LYS A 1 70 ? -14.202 -6.427 22.979 1.00 80.62 70 LYS A CA 1
ATOM 569 C C . LYS A 1 70 ? -13.582 -5.337 22.104 1.00 80.62 70 LYS A C 1
ATOM 571 O O . LYS A 1 70 ? -13.228 -5.600 20.955 1.00 80.62 70 LYS A O 1
ATOM 576 N N . TYR A 1 71 ? -13.437 -4.133 22.654 1.00 83.12 71 TYR A N 1
ATOM 577 C CA . TYR A 1 71 ? -12.693 -3.042 22.033 1.00 83.12 71 TYR A CA 1
ATOM 578 C C . TYR A 1 71 ? -11.195 -3.365 21.944 1.00 83.12 71 TYR A C 1
ATOM 580 O O . TYR A 1 71 ? -10.638 -3.310 20.851 1.00 83.12 71 TYR A O 1
ATOM 588 N N . ALA A 1 72 ? -10.573 -3.792 23.050 1.00 79.62 72 ALA A N 1
ATOM 589 C CA . ALA A 1 72 ? -9.152 -4.136 23.102 1.00 79.62 72 ALA A CA 1
ATOM 590 C C . ALA A 1 72 ? -8.785 -5.239 22.098 1.00 79.62 72 ALA A C 1
ATOM 592 O O . ALA A 1 72 ? -7.830 -5.090 21.343 1.00 79.62 72 ALA A O 1
ATOM 593 N N . MET A 1 73 ? -9.603 -6.291 21.997 1.00 84.31 73 MET A N 1
ATOM 594 C CA . MET A 1 73 ? -9.397 -7.368 21.024 1.00 84.31 73 MET A CA 1
ATOM 595 C C . MET A 1 73 ? -9.463 -6.871 19.569 1.00 84.31 73 MET A C 1
ATOM 597 O O . MET A 1 73 ? -8.655 -7.277 18.733 1.00 84.31 73 MET A O 1
ATOM 601 N N . ARG A 1 74 ? -10.413 -5.982 19.242 1.00 79.62 74 ARG A N 1
ATOM 602 C CA . ARG A 1 74 ? -10.521 -5.394 17.893 1.00 79.62 74 ARG A CA 1
ATOM 603 C C . ARG A 1 74 ? -9.352 -4.466 17.583 1.00 79.62 74 ARG A C 1
ATOM 605 O O . ARG A 1 74 ? -8.843 -4.496 16.466 1.00 79.62 74 ARG A O 1
ATOM 612 N N . PHE A 1 75 ? -8.931 -3.674 18.563 1.00 78.62 75 PHE A N 1
ATOM 613 C CA . PHE A 1 75 ? -7.784 -2.787 18.442 1.00 78.62 75 PHE A CA 1
ATOM 614 C C . PHE A 1 75 ? -6.495 -3.580 18.206 1.00 78.62 75 PHE A C 1
ATOM 616 O O . PHE A 1 75 ? -5.775 -3.297 17.255 1.00 78.62 75 PHE A O 1
ATOM 623 N N . GLU A 1 76 ? -6.240 -4.619 19.001 1.00 80.62 76 GLU A N 1
ATOM 624 C CA . GLU A 1 76 ? -5.034 -5.441 18.890 1.00 80.62 76 GLU A CA 1
ATOM 625 C C . GLU A 1 76 ? -4.965 -6.195 17.555 1.00 80.62 76 GLU A C 1
ATOM 627 O O . GLU A 1 76 ? -3.915 -6.225 16.912 1.00 80.62 76 GLU A O 1
ATOM 632 N N . HIS A 1 77 ? -6.088 -6.745 17.085 1.00 80.00 77 HIS A N 1
ATOM 633 C CA . HIS A 1 77 ? -6.147 -7.427 15.790 1.00 80.00 77 HIS A CA 1
ATOM 634 C C . HIS A 1 77 ? -5.822 -6.478 14.624 1.00 80.00 77 HIS A C 1
ATOM 636 O O . HIS A 1 77 ? -5.073 -6.835 13.715 1.00 80.00 77 HIS A O 1
ATOM 642 N N . LEU A 1 78 ? -6.367 -5.258 14.650 1.00 73.00 78 LEU A N 1
ATOM 643 C CA . LEU A 1 78 ? -6.097 -4.247 13.626 1.00 73.00 78 LEU A CA 1
ATOM 644 C C . LEU A 1 78 ? -4.661 -3.703 13.724 1.00 73.00 78 LEU A C 1
ATOM 646 O O . LEU A 1 78 ? -4.009 -3.523 12.696 1.00 73.00 78 LEU A O 1
ATOM 650 N N . ALA A 1 79 ? -4.149 -3.501 14.941 1.00 72.88 79 ALA A N 1
ATOM 651 C CA . ALA A 1 79 ? -2.791 -3.025 15.190 1.00 72.88 79 ALA A CA 1
ATOM 652 C C . ALA A 1 79 ? -1.725 -4.030 14.726 1.00 72.88 79 ALA A C 1
ATOM 654 O O . ALA A 1 79 ? -0.749 -3.622 14.100 1.00 72.88 79 ALA A O 1
ATOM 655 N N . ARG A 1 80 ? -1.922 -5.338 14.957 1.00 76.75 80 ARG A N 1
ATOM 656 C CA . ARG A 1 80 ? -1.010 -6.387 14.463 1.00 76.75 80 ARG A CA 1
ATOM 657 C C . ARG A 1 80 ? -0.895 -6.372 12.943 1.00 76.75 80 ARG A C 1
ATOM 659 O O . ARG A 1 80 ? 0.215 -6.358 12.433 1.00 76.75 80 ARG A O 1
ATOM 666 N N . PHE A 1 81 ? -2.017 -6.268 12.232 1.00 67.06 81 PHE A N 1
ATOM 667 C CA . PHE A 1 81 ? -2.014 -6.165 10.769 1.00 67.06 81 PHE A CA 1
ATOM 668 C C . PHE A 1 81 ? -1.266 -4.929 10.261 1.00 67.06 81 PHE A C 1
ATOM 670 O O . PHE A 1 81 ? -0.547 -4.998 9.266 1.00 67.06 81 PHE A O 1
ATOM 677 N N . TYR A 1 82 ? -1.435 -3.792 10.937 1.00 64.94 82 TYR A N 1
ATOM 678 C CA . TYR A 1 82 ? -0.734 -2.561 10.588 1.00 64.94 82 TYR A CA 1
ATOM 679 C C . TYR A 1 82 ? 0.779 -2.700 10.806 1.00 64.94 82 TYR A C 1
ATOM 681 O O . TYR A 1 82 ? 1.574 -2.340 9.939 1.00 64.94 82 TYR A O 1
ATOM 689 N N . PHE A 1 83 ? 1.178 -3.282 11.939 1.00 64.56 83 PHE A N 1
ATOM 690 C CA . PHE A 1 83 ? 2.583 -3.474 12.284 1.00 64.56 83 PHE A CA 1
ATOM 691 C C . PHE A 1 83 ? 3.265 -4.531 11.412 1.00 64.56 83 PHE A C 1
ATOM 693 O O . PHE A 1 83 ? 4.424 -4.359 11.054 1.00 64.56 83 PHE A O 1
ATOM 700 N N . GLU A 1 84 ? 2.558 -5.591 11.026 1.00 66.25 84 GLU A N 1
ATOM 701 C CA . GLU A 1 84 ? 3.063 -6.643 10.142 1.00 66.25 84 GLU A CA 1
ATOM 702 C C . GLU A 1 84 ? 3.254 -6.120 8.712 1.00 66.25 84 GLU A C 1
ATOM 704 O O . GLU A 1 84 ? 4.335 -6.274 8.148 1.00 66.25 84 GLU A O 1
ATOM 709 N N . ALA A 1 85 ? 2.292 -5.355 8.183 1.00 61.03 85 ALA A N 1
ATOM 710 C CA . ALA A 1 85 ? 2.423 -4.701 6.880 1.00 61.03 85 ALA A CA 1
ATOM 711 C C . ALA A 1 85 ? 3.561 -3.660 6.840 1.00 61.03 85 ALA A C 1
ATOM 713 O O . ALA A 1 85 ? 4.257 -3.530 5.831 1.00 61.03 85 ALA A O 1
ATOM 714 N N . ILE A 1 86 ? 3.775 -2.913 7.931 1.00 58.03 86 ILE A N 1
ATOM 715 C CA . ILE A 1 86 ? 4.907 -1.981 8.050 1.00 58.03 86 ILE A CA 1
ATOM 716 C C . ILE A 1 86 ? 6.222 -2.740 8.208 1.00 58.03 86 ILE A C 1
ATOM 718 O O . ILE A 1 86 ? 7.191 -2.394 7.541 1.00 58.03 86 ILE A O 1
ATOM 722 N N . SER A 1 87 ? 6.260 -3.765 9.059 1.00 56.06 87 SER A N 1
ATOM 723 C CA . SER A 1 87 ? 7.431 -4.610 9.309 1.00 56.06 87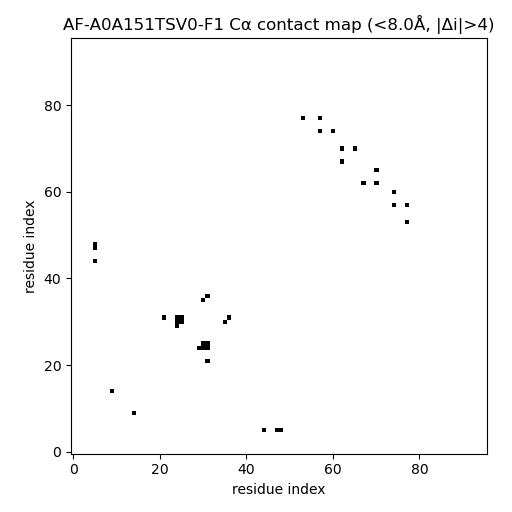 SER A CA 1
ATOM 724 C C . SER A 1 87 ? 7.920 -5.274 8.028 1.00 56.06 87 SER A C 1
ATOM 726 O O . SER A 1 87 ? 9.110 -5.211 7.727 1.00 56.06 87 SER A O 1
ATOM 728 N N . GLU A 1 88 ? 7.021 -5.845 7.230 1.00 54.75 88 GLU A N 1
ATOM 729 C CA . GLU A 1 88 ? 7.363 -6.479 5.959 1.00 54.75 88 GLU A CA 1
ATOM 730 C C . GLU A 1 88 ? 7.902 -5.447 4.960 1.00 54.75 88 GLU A C 1
ATOM 732 O O . GLU A 1 88 ? 8.996 -5.616 4.422 1.00 54.75 88 GLU A O 1
ATOM 737 N N . ALA A 1 89 ? 7.236 -4.295 4.826 1.00 53.53 89 ALA A N 1
ATOM 738 C CA . ALA A 1 89 ? 7.709 -3.192 3.987 1.00 53.53 89 ALA A CA 1
ATOM 739 C C . ALA A 1 89 ? 9.048 -2.583 4.462 1.00 53.53 89 ALA A C 1
ATOM 741 O O . ALA A 1 89 ? 9.804 -2.027 3.659 1.00 53.53 89 ALA A O 1
ATOM 742 N N . TRP A 1 90 ? 9.353 -2.649 5.761 1.00 45.09 90 TRP A N 1
ATOM 743 C CA . TRP A 1 90 ? 10.621 -2.195 6.339 1.00 45.09 90 TRP A CA 1
ATOM 744 C C . TRP A 1 90 ? 11.729 -3.241 6.156 1.00 45.09 90 TRP A C 1
ATOM 746 O O . TRP A 1 90 ? 12.859 -2.893 5.822 1.00 45.09 90 TRP A O 1
ATOM 756 N N . ARG A 1 91 ? 11.405 -4.534 6.291 1.00 40.91 91 ARG A N 1
ATOM 757 C CA . ARG A 1 91 ? 12.317 -5.659 6.025 1.00 40.91 91 ARG A CA 1
ATOM 758 C C . ARG A 1 91 ? 12.691 -5.740 4.550 1.00 40.91 91 ARG A C 1
ATOM 760 O O . ARG A 1 91 ? 13.873 -5.877 4.257 1.00 40.91 91 ARG A O 1
ATOM 767 N N . CYS A 1 92 ? 11.736 -5.569 3.638 1.00 48.59 92 CYS A N 1
ATOM 768 C CA . CYS A 1 92 ? 12.023 -5.476 2.208 1.00 48.59 92 CYS A CA 1
ATOM 769 C C . CYS A 1 92 ? 12.956 -4.303 1.887 1.00 48.59 92 CYS A C 1
ATOM 771 O O . CYS A 1 92 ? 13.799 -4.446 1.023 1.00 48.59 92 CYS A O 1
ATOM 773 N N . ARG A 1 93 ? 12.872 -3.171 2.600 1.00 44.56 93 ARG A N 1
ATOM 774 C CA . ARG A 1 93 ? 13.802 -2.041 2.410 1.00 44.56 93 ARG A CA 1
ATOM 775 C C . ARG A 1 93 ? 15.188 -2.259 3.010 1.00 44.56 93 ARG A C 1
ATOM 777 O O . ARG A 1 93 ? 16.150 -1.690 2.517 1.00 44.56 93 ARG A O 1
ATOM 784 N N . LYS A 1 94 ? 15.289 -3.031 4.092 1.00 36.50 94 LYS A N 1
ATOM 785 C CA . LYS A 1 94 ? 16.559 -3.273 4.793 1.00 36.50 94 LYS A CA 1
ATOM 786 C C . LYS A 1 94 ? 17.380 -4.416 4.187 1.00 36.50 94 LYS A C 1
ATOM 788 O O . LYS A 1 94 ? 18.580 -4.479 4.430 1.00 36.50 94 LYS A O 1
ATOM 793 N N . PHE A 1 95 ? 16.732 -5.312 3.446 1.00 37.00 95 PHE A N 1
ATOM 794 C CA . PHE A 1 95 ? 17.353 -6.504 2.862 1.00 37.00 95 PHE A CA 1
ATOM 795 C C . PHE A 1 95 ? 17.154 -6.622 1.338 1.00 37.00 95 PHE A C 1
ATOM 797 O O . PHE A 1 95 ? 17.375 -7.705 0.798 1.00 37.00 95 PHE A O 1
ATOM 804 N N . ALA A 1 96 ? 16.725 -5.549 0.663 1.00 43.69 96 ALA A N 1
ATOM 805 C CA . ALA A 1 96 ? 16.799 -5.422 -0.797 1.00 43.69 96 ALA A CA 1
ATOM 806 C C . ALA A 1 96 ? 18.095 -4.730 -1.222 1.00 43.69 96 ALA A C 1
ATOM 808 O O . ALA A 1 96 ? 18.595 -3.893 -0.436 1.00 43.69 96 ALA A O 1
#

InterPro domains:
  IPR005162 Retrotransposon-derived protein PEG10, N-terminal capsid-like domain [PF03732] (6-83)

Solvent-accessible surface area (backbone atoms only — not comparable to full-atom values): 5598 Å² total; per-residue (Å²): 144,67,78,64,65,64,62,75,73,27,73,66,58,46,53,56,50,46,56,56,52,48,55,53,36,51,75,70,70,44,79,84,47,72,66,48,50,52,51,56,50,50,52,51,47,50,52,50,49,55,48,48,58,50,49,52,50,55,77,65,60,65,60,83,91,50,53,70,68,63,40,50,54,54,49,51,58,54,49,50,54,53,49,49,56,48,47,51,60,49,48,54,64,74,74,103

pLDDT: mean 70.46, std 14.54, range [36.41, 88.31]

Mean predicted aligned error: 12.48 Å

Foldseek 3Di:
DQVPPCPPPPPVVVVVVVVVVVVVCVVVVHDPDPVVVVVVVVVVSVVVSVLVVLVVVLVPLDCPPPDPVRSVVVNVVSVVVVVVVVVVVVCVVVPD

Secondary structure (DSSP, 8-state):
--HHHHHHS-HHHHHHHHHHHHHHHHHTT----HHHHHHHHHHHHHHHHHHHHHHHHHHT---TTS-HHHHHHHHHHHHHHHHHHHHHHHHHHH--

Sequence (96 aa):
EEVGLCSLHAGGEAEYWWRGTRQMLESRGALVDWDCFRRVFLEKCFLDSVRYAKEVKFMRLHQGSLSVSKYAMRFEHLARFYFEAISEAWRCRKFA

Nearest PDB structures (foldseek):
  7mq3-assembly1_A  TM=5.624E-01  e=2.883E+00  Streptococcus pneumoniae D39

Radius of gyration: 17.23 Å; Cα contacts (8 Å, |Δi|>4): 19; chains: 1; bounding box: 39×22×48 Å